Protein AF-A0A7X6YW16-F1 (afdb_monomer)

Structure (mmCIF, N/CA/C/O backbone):
data_AF-A0A7X6YW16-F1
#
_entry.id   AF-A0A7X6YW16-F1
#
loop_
_atom_site.group_PDB
_atom_site.id
_atom_site.type_symbol
_atom_site.label_atom_id
_atom_site.label_alt_id
_atom_site.label_comp_id
_atom_site.label_asym_id
_atom_site.label_entity_id
_atom_site.label_seq_id
_atom_site.pdbx_PDB_ins_code
_atom_site.Cartn_x
_atom_site.Cartn_y
_atom_site.Cartn_z
_atom_site.occupancy
_atom_site.B_iso_or_equiv
_atom_site.auth_seq_id
_atom_site.auth_comp_id
_atom_site.auth_asym_id
_atom_site.auth_atom_id
_atom_site.pdbx_PDB_model_num
ATOM 1 N N . MET A 1 1 ? -1.743 40.203 1.731 1.00 69.25 1 MET A N 1
ATOM 2 C CA . MET A 1 1 ? -2.063 38.769 1.514 1.00 69.25 1 MET A CA 1
ATOM 3 C C . MET A 1 1 ? -1.481 38.238 0.201 1.00 69.25 1 MET A C 1
ATOM 5 O O . MET A 1 1 ? -0.827 37.205 0.255 1.00 69.25 1 MET A O 1
ATOM 9 N N . ILE A 1 2 ? -1.583 38.976 -0.919 1.00 82.12 2 ILE A N 1
ATOM 10 C CA . ILE A 1 2 ? -0.985 38.624 -2.230 1.00 82.12 2 ILE A CA 1
ATOM 11 C C . ILE A 1 2 ? 0.479 38.147 -2.140 1.00 82.12 2 ILE A C 1
ATOM 13 O O . ILE A 1 2 ? 0.799 37.075 -2.634 1.00 82.12 2 ILE A O 1
ATOM 17 N N . GLY A 1 3 ? 1.365 38.871 -1.443 1.00 85.81 3 GLY A N 1
ATOM 18 C CA . GLY A 1 3 ? 2.786 38.492 -1.374 1.00 85.81 3 GLY A CA 1
ATOM 19 C C . GLY A 1 3 ? 3.065 37.147 -0.686 1.00 85.81 3 GLY A C 1
ATOM 20 O O . GLY A 1 3 ? 4.050 36.489 -1.007 1.00 85.81 3 GLY A O 1
ATOM 21 N N . ARG A 1 4 ? 2.194 36.702 0.234 1.00 92.56 4 ARG A N 1
ATOM 22 C CA . ARG A 1 4 ? 2.305 35.369 0.855 1.00 92.56 4 ARG A CA 1
ATOM 23 C C . ARG A 1 4 ? 1.855 34.278 -0.117 1.00 92.56 4 ARG A C 1
ATOM 25 O O . ARG A 1 4 ? 2.522 33.258 -0.218 1.00 92.56 4 ARG A O 1
ATOM 32 N N . ILE A 1 5 ? 0.789 34.535 -0.876 1.00 94.00 5 ILE A N 1
ATOM 33 C CA . ILE A 1 5 ? 0.269 33.619 -1.903 1.00 94.00 5 ILE A CA 1
ATOM 34 C C . ILE A 1 5 ? 1.308 33.411 -3.011 1.00 94.00 5 ILE A C 1
ATOM 36 O O . ILE A 1 5 ? 1.577 32.275 -3.380 1.00 94.00 5 ILE A O 1
ATOM 40 N N . VAL A 1 6 ? 1.965 34.481 -3.472 1.00 95.56 6 VAL A N 1
ATOM 41 C CA . VAL A 1 6 ? 3.023 34.391 -4.497 1.00 95.56 6 VAL A CA 1
ATOM 42 C C . VAL A 1 6 ? 4.198 33.531 -4.023 1.00 95.56 6 VAL A C 1
ATOM 44 O O . VAL A 1 6 ? 4.681 32.689 -4.773 1.00 95.56 6 VAL A O 1
ATOM 47 N N . ARG A 1 7 ? 4.640 33.688 -2.767 1.00 95.06 7 ARG A N 1
ATOM 48 C CA . ARG A 1 7 ? 5.724 32.867 -2.197 1.00 95.06 7 ARG A CA 1
ATOM 49 C C . ARG A 1 7 ? 5.334 31.393 -2.098 1.00 95.06 7 ARG A C 1
ATOM 51 O O . ARG A 1 7 ? 6.142 30.538 -2.439 1.00 95.06 7 ARG A O 1
ATOM 58 N N . LEU A 1 8 ? 4.104 31.100 -1.674 1.00 95.25 8 LEU A N 1
ATOM 59 C CA . LEU A 1 8 ? 3.597 29.727 -1.611 1.00 95.25 8 LEU A CA 1
ATOM 60 C C . LEU A 1 8 ? 3.481 29.099 -3.004 1.00 95.25 8 LEU A C 1
ATOM 62 O O . LEU A 1 8 ? 3.891 27.956 -3.180 1.00 95.25 8 LEU A O 1
ATOM 66 N N . ALA A 1 9 ? 3.004 29.852 -3.997 1.00 95.19 9 ALA A N 1
ATOM 67 C CA . ALA A 1 9 ? 2.942 29.394 -5.382 1.00 95.19 9 ALA A CA 1
ATOM 68 C C . ALA A 1 9 ? 4.341 29.105 -5.956 1.00 95.19 9 ALA A C 1
ATOM 70 O O . ALA A 1 9 ? 4.533 28.085 -6.613 1.00 95.19 9 ALA A O 1
ATOM 71 N N . LEU A 1 10 ? 5.332 29.951 -5.653 1.00 96.75 10 LEU A N 1
ATOM 72 C CA . LEU A 1 10 ? 6.730 29.734 -6.041 1.00 96.75 10 LEU A CA 1
ATOM 73 C C . LEU A 1 10 ? 7.314 28.464 -5.417 1.00 96.75 10 LEU A C 1
ATOM 75 O O . LEU A 1 10 ? 7.939 27.673 -6.118 1.00 96.75 10 LEU A O 1
ATOM 79 N N . ILE A 1 11 ? 7.087 28.246 -4.119 1.00 95.81 11 ILE A N 1
ATOM 80 C CA . ILE A 1 11 ? 7.551 27.036 -3.428 1.00 95.81 11 ILE A CA 1
ATOM 81 C C . ILE A 1 11 ? 6.865 25.799 -4.016 1.00 95.81 11 ILE A C 1
ATOM 83 O O . ILE A 1 11 ? 7.541 24.821 -4.318 1.00 95.81 11 ILE A O 1
ATOM 87 N N . ALA A 1 12 ? 5.550 25.845 -4.237 1.00 96.25 12 ALA A N 1
ATOM 88 C CA . ALA A 1 12 ? 4.807 24.738 -4.834 1.00 96.25 12 ALA A CA 1
ATOM 89 C C . ALA A 1 12 ? 5.325 24.394 -6.240 1.00 96.25 12 ALA A C 1
ATOM 91 O O . ALA A 1 12 ? 5.541 23.222 -6.541 1.00 96.25 12 ALA A O 1
ATOM 92 N N . LEU A 1 13 ? 5.595 25.405 -7.073 1.00 97.06 13 LEU A N 1
ATOM 93 C CA . LEU A 1 13 ? 6.178 25.213 -8.402 1.00 97.06 13 LEU A CA 1
ATOM 94 C C . LEU A 1 13 ? 7.581 24.589 -8.324 1.00 97.06 13 LEU A C 1
ATOM 96 O O . LEU A 1 13 ? 7.912 23.687 -9.095 1.00 97.06 13 LEU A O 1
ATOM 100 N N . LEU A 1 14 ? 8.403 25.037 -7.376 1.00 97.00 14 LEU A N 1
ATOM 101 C CA . LEU A 1 14 ? 9.766 24.539 -7.196 1.00 97.00 14 LEU A CA 1
ATOM 102 C C . LEU A 1 14 ? 9.782 23.086 -6.695 1.00 97.00 14 LEU A C 1
ATOM 104 O O . LEU A 1 14 ? 10.574 22.272 -7.165 1.00 97.00 14 LEU A O 1
ATOM 108 N N . VAL A 1 15 ? 8.853 22.728 -5.807 1.00 96.88 15 VAL A N 1
ATOM 109 C CA . VAL A 1 15 ? 8.669 21.343 -5.356 1.00 96.88 15 VAL A CA 1
ATOM 110 C C . VAL A 1 15 ? 8.142 20.469 -6.494 1.00 96.88 15 VAL A C 1
ATOM 112 O O . VAL A 1 15 ? 8.699 19.402 -6.737 1.00 96.88 15 VAL A O 1
ATOM 115 N N . ALA A 1 16 ? 7.123 20.918 -7.231 1.00 95.50 16 ALA A N 1
ATOM 116 C CA . ALA A 1 16 ? 6.548 20.152 -8.338 1.00 95.50 16 ALA A CA 1
ATOM 117 C C . ALA A 1 16 ? 7.587 19.851 -9.429 1.00 95.50 16 ALA A C 1
ATOM 119 O O . ALA A 1 16 ? 7.698 18.715 -9.890 1.00 95.50 16 ALA A O 1
ATOM 120 N N . THR A 1 17 ? 8.395 20.849 -9.798 1.00 95.88 17 THR A N 1
ATOM 121 C CA . THR A 1 17 ? 9.481 20.670 -10.771 1.00 95.88 17 THR A CA 1
ATOM 122 C C . THR A 1 17 ? 10.576 19.752 -10.233 1.00 95.88 17 THR A C 1
ATOM 124 O O . THR A 1 17 ? 10.965 18.815 -10.926 1.00 95.88 17 THR A O 1
ATOM 127 N N . GLY A 1 18 ? 11.021 19.939 -8.986 1.00 96.62 18 GLY A N 1
ATOM 128 C CA . GLY A 1 18 ? 12.021 19.068 -8.359 1.00 96.62 18 GLY A CA 1
ATOM 129 C C . GLY A 1 18 ? 11.589 17.600 -8.313 1.00 96.62 18 GLY A C 1
ATOM 130 O O . GLY A 1 18 ? 12.351 16.715 -8.700 1.00 96.62 18 GLY A O 1
ATOM 131 N N . VAL A 1 19 ? 10.342 17.346 -7.913 1.00 96.25 19 VAL A N 1
ATOM 132 C CA . VAL A 1 19 ? 9.749 16.003 -7.889 1.00 96.25 19 VAL A CA 1
ATOM 133 C C . VAL A 1 19 ? 9.691 15.410 -9.297 1.00 96.25 19 VAL A C 1
ATOM 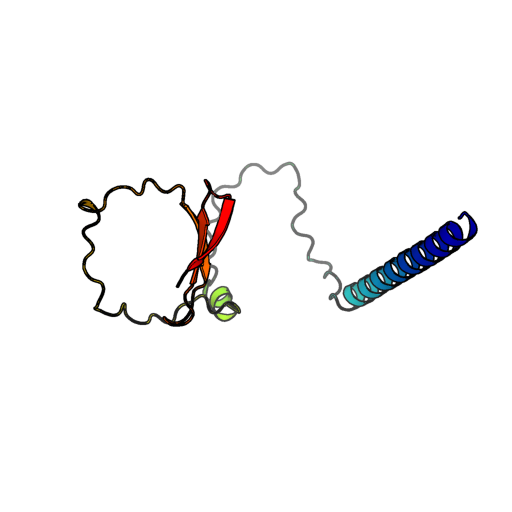135 O O . VAL A 1 19 ? 10.089 14.262 -9.494 1.00 96.25 19 VAL A O 1
ATOM 138 N N . HIS A 1 20 ? 9.258 16.188 -10.290 1.00 93.94 20 HIS A N 1
ATOM 139 C CA . HIS A 1 20 ? 9.157 15.704 -11.664 1.00 93.94 20 HIS A CA 1
ATOM 140 C C . HIS A 1 20 ? 10.525 15.338 -12.260 1.00 93.94 20 HIS A C 1
ATOM 142 O O . HIS A 1 20 ? 10.665 14.256 -12.838 1.00 93.94 20 HIS A O 1
ATOM 148 N N . LEU A 1 21 ? 11.546 16.182 -12.057 1.00 93.31 21 LEU A N 1
ATOM 149 C CA . LEU A 1 21 ? 12.919 15.891 -12.484 1.00 93.31 21 LEU A CA 1
ATOM 150 C C . LEU A 1 21 ? 13.492 14.665 -11.764 1.00 93.31 21 LEU A C 1
ATOM 152 O O . LEU A 1 21 ? 14.136 13.826 -12.397 1.00 93.31 21 LEU A O 1
ATOM 156 N N . TRP A 1 22 ? 13.262 14.544 -10.454 1.00 94.88 22 TRP A N 1
ATOM 157 C CA . TRP A 1 22 ? 13.744 13.407 -9.673 1.00 94.88 22 TRP A CA 1
ATOM 158 C C . TRP A 1 22 ? 13.146 12.091 -10.173 1.00 94.88 22 TRP A C 1
ATOM 160 O O . TRP A 1 22 ? 13.891 11.160 -10.478 1.00 94.88 22 TRP A O 1
ATOM 170 N N . TYR A 1 23 ? 11.820 12.022 -10.325 1.00 93.00 23 TYR A N 1
ATOM 171 C CA . TYR A 1 23 ? 11.153 10.812 -10.811 1.00 93.00 23 TYR A CA 1
ATOM 172 C C . TYR A 1 23 ? 11.546 10.460 -12.246 1.00 93.00 23 TYR A C 1
ATOM 174 O O . TYR A 1 23 ? 11.781 9.284 -12.523 1.00 93.00 23 TYR A O 1
ATOM 182 N N . GLY A 1 24 ? 11.696 11.449 -13.135 1.00 88.75 24 GLY A N 1
ATOM 183 C CA . GLY A 1 24 ? 12.202 11.209 -14.490 1.00 88.75 24 GLY A CA 1
ATOM 184 C C . GLY A 1 24 ? 13.592 10.569 -14.472 1.00 88.75 24 GLY A C 1
ATOM 185 O O . GLY A 1 24 ? 13.820 9.535 -15.099 1.00 88.75 24 GLY A O 1
ATOM 186 N N . ARG A 1 25 ? 14.502 11.112 -13.656 1.00 89.94 25 ARG A N 1
ATOM 187 C CA . ARG A 1 25 ? 15.874 10.601 -13.533 1.00 89.94 25 ARG A CA 1
ATOM 188 C C . ARG A 1 25 ? 15.960 9.225 -12.869 1.00 89.94 25 ARG A C 1
ATOM 190 O O . ARG A 1 25 ? 16.823 8.425 -13.228 1.00 89.94 25 ARG A O 1
ATOM 197 N N . VAL A 1 26 ? 15.091 8.937 -11.900 1.00 92.19 26 VAL A N 1
ATOM 198 C CA . VAL A 1 26 ? 14.961 7.593 -11.311 1.00 92.19 26 VAL A CA 1
ATOM 199 C C . VAL A 1 26 ? 14.447 6.604 -12.358 1.00 92.19 26 VAL A C 1
ATOM 201 O O . VAL A 1 26 ? 15.002 5.512 -12.463 1.00 92.19 26 VAL A O 1
ATOM 204 N N . GLY A 1 27 ? 13.464 6.998 -13.172 1.00 85.69 27 GLY A N 1
ATOM 205 C CA . GLY A 1 27 ? 12.947 6.189 -14.276 1.00 85.69 27 GLY A CA 1
ATOM 206 C C . GLY A 1 27 ? 14.029 5.812 -15.289 1.00 85.69 27 GLY A C 1
ATOM 207 O O . GLY A 1 27 ? 14.179 4.635 -15.600 1.00 85.69 27 GLY A O 1
ATOM 208 N N . GLU A 1 28 ? 14.845 6.775 -15.727 1.00 86.00 28 GLU A N 1
ATOM 209 C CA . GLU A 1 28 ? 15.988 6.519 -16.620 1.00 86.00 28 GLU A CA 1
ATOM 210 C C . GLU A 1 28 ? 17.000 5.537 -16.014 1.00 86.00 28 GLU A C 1
ATOM 212 O O . GLU A 1 28 ? 17.481 4.635 -16.699 1.00 86.00 28 GLU A O 1
ATOM 217 N N . ARG A 1 29 ? 17.316 5.688 -14.721 1.00 84.44 29 ARG A N 1
ATOM 218 C CA . ARG A 1 29 ? 18.238 4.782 -14.017 1.00 84.44 29 ARG A CA 1
ATOM 219 C C . ARG A 1 29 ? 17.679 3.370 -13.900 1.00 84.44 29 ARG A C 1
ATOM 221 O O . ARG A 1 29 ? 18.428 2.421 -14.099 1.00 84.44 29 ARG A O 1
ATOM 228 N N . LEU A 1 30 ? 16.385 3.233 -13.610 1.00 85.31 30 LEU A N 1
ATOM 229 C CA . LEU A 1 30 ? 15.719 1.933 -13.601 1.00 85.31 30 LEU A CA 1
ATOM 230 C C . LEU A 1 30 ? 15.751 1.302 -14.993 1.00 85.31 30 LEU A C 1
ATOM 232 O O . LEU A 1 30 ? 16.128 0.143 -15.114 1.00 85.31 30 LEU A O 1
ATOM 236 N N . LEU A 1 31 ? 15.418 2.059 -16.042 1.00 82.19 31 LEU A N 1
ATOM 237 C CA . LEU A 1 31 ? 15.412 1.554 -17.416 1.00 82.19 31 LEU A CA 1
ATOM 238 C C . LEU A 1 31 ? 16.808 1.113 -17.878 1.00 82.19 31 LEU A C 1
ATOM 240 O O . LEU A 1 31 ? 16.929 0.111 -18.571 1.00 82.19 31 LEU A O 1
ATOM 244 N N . ALA A 1 32 ? 17.857 1.820 -17.450 1.00 81.19 32 ALA A N 1
ATOM 245 C CA . ALA A 1 32 ? 19.247 1.441 -17.701 1.00 81.19 32 ALA A CA 1
ATOM 246 C C . ALA A 1 32 ? 19.686 0.179 -16.933 1.00 81.19 32 ALA A C 1
ATOM 248 O O . ALA A 1 32 ? 20.635 -0.486 -17.341 1.00 81.19 32 ALA A O 1
ATOM 249 N N . TRP A 1 33 ? 19.030 -0.139 -15.814 1.00 76.94 33 TRP A N 1
ATOM 250 C CA . TRP A 1 33 ? 19.263 -1.366 -15.047 1.00 76.94 33 TRP A CA 1
ATOM 251 C C . TRP A 1 33 ? 18.424 -2.547 -15.532 1.00 76.94 33 TRP A C 1
ATOM 253 O O . TRP A 1 33 ? 18.746 -3.691 -15.206 1.00 76.94 33 TRP A O 1
ATOM 263 N N . LEU A 1 34 ? 17.366 -2.300 -16.307 1.00 80.19 34 LEU A N 1
ATOM 264 C CA . LEU A 1 34 ? 16.625 -3.375 -16.943 1.00 80.19 34 LEU A CA 1
ATOM 265 C C . LEU A 1 34 ? 17.474 -3.964 -18.082 1.00 80.19 34 LEU A C 1
ATOM 267 O O . LEU A 1 34 ? 17.957 -3.222 -18.9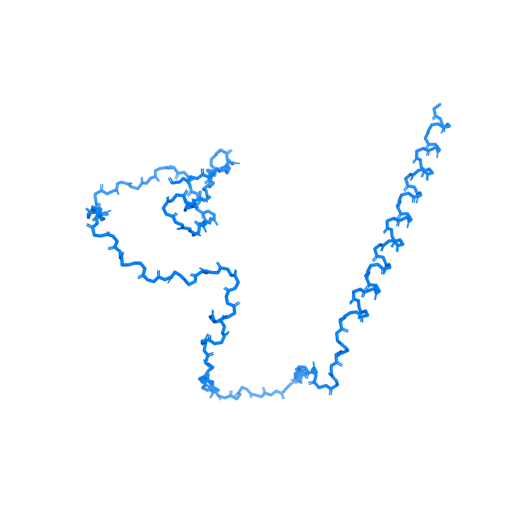41 1.00 80.19 34 LEU A O 1
ATOM 271 N N . PRO A 1 35 ? 17.648 -5.297 -18.129 1.00 73.06 35 PRO A N 1
ATOM 272 C CA . PRO A 1 35 ? 18.219 -5.955 -19.292 1.00 73.06 35 PRO A CA 1
ATOM 273 C C . PRO A 1 35 ? 17.423 -5.551 -20.534 1.00 73.06 35 PRO A C 1
ATOM 275 O O . PRO A 1 35 ? 16.190 -5.566 -20.503 1.00 73.06 35 PRO A O 1
ATOM 278 N N . ALA A 1 36 ? 18.117 -5.195 -21.618 1.00 71.50 36 ALA A N 1
ATOM 279 C CA . ALA A 1 36 ? 17.455 -4.886 -22.878 1.00 71.50 36 ALA A CA 1
ATOM 280 C C . ALA A 1 36 ? 16.497 -6.036 -23.240 1.00 71.50 36 ALA A C 1
ATOM 282 O O . ALA A 1 36 ? 16.895 -7.204 -23.120 1.00 71.50 36 ALA A O 1
ATOM 283 N N . PRO A 1 37 ? 15.250 -5.744 -23.659 1.00 63.56 37 PRO A N 1
ATOM 284 C CA . PRO A 1 37 ? 14.344 -6.781 -24.118 1.00 63.56 37 PRO A CA 1
ATOM 285 C C . PRO A 1 37 ? 15.045 -7.531 -25.246 1.00 63.56 37 PRO A C 1
ATOM 287 O O . PRO A 1 37 ? 15.388 -6.958 -26.280 1.00 63.56 37 PRO A O 1
ATOM 290 N N . SER A 1 38 ? 15.331 -8.809 -24.996 1.00 52.75 38 SER A N 1
ATOM 291 C CA . SER A 1 38 ? 15.977 -9.670 -25.975 1.00 52.75 38 SER A CA 1
ATOM 292 C C . SER A 1 38 ? 15.128 -9.652 -27.253 1.00 52.75 38 SER A C 1
ATOM 294 O O . SER A 1 38 ? 13.900 -9.787 -27.144 1.00 52.75 38 SER A O 1
ATOM 296 N N . PRO A 1 39 ? 15.722 -9.464 -28.447 1.00 53.53 39 PRO A N 1
ATOM 297 C CA . PRO A 1 39 ? 15.000 -9.527 -29.713 1.00 53.53 39 PRO A CA 1
ATOM 298 C C . PRO A 1 39 ? 14.556 -10.980 -29.927 1.00 53.53 39 PRO A C 1
ATOM 300 O O . PRO A 1 39 ? 15.261 -11.797 -30.505 1.00 53.53 39 PRO A O 1
ATOM 303 N N . GLY A 1 40 ? 13.415 -11.322 -29.337 1.00 53.94 40 GLY A N 1
ATOM 304 C CA . GLY A 1 40 ? 12.934 -12.692 -29.165 1.00 53.94 40 GLY A CA 1
ATOM 305 C C . GLY A 1 40 ? 11.826 -12.818 -28.118 1.00 53.94 40 GLY A C 1
ATOM 306 O O . GLY A 1 40 ? 11.052 -13.765 -28.171 1.00 53.94 40 GLY A O 1
ATOM 307 N N . ALA A 1 41 ? 11.675 -11.835 -27.221 1.00 49.25 41 ALA A N 1
ATOM 308 C CA . ALA A 1 41 ? 10.540 -11.745 -26.296 1.00 49.25 41 ALA A CA 1
ATOM 309 C C . ALA A 1 41 ? 9.331 -10.996 -26.896 1.00 49.25 41 ALA A C 1
ATOM 311 O O . ALA A 1 41 ? 8.525 -10.411 -26.174 1.00 49.25 41 ALA A O 1
ATOM 312 N N . SER A 1 42 ? 9.175 -11.025 -28.222 1.00 49.84 42 SER A N 1
ATOM 313 C CA . SER A 1 42 ? 7.858 -10.845 -28.822 1.00 49.84 42 SER A CA 1
ATOM 314 C C . SER A 1 42 ? 7.060 -12.103 -28.495 1.00 49.84 42 SER A C 1
ATOM 316 O O . SER A 1 42 ? 7.147 -13.107 -29.199 1.00 49.84 42 SER A O 1
ATOM 318 N N . GLY A 1 43 ? 6.299 -12.061 -27.395 1.00 57.91 43 GLY A N 1
ATOM 319 C CA . GLY A 1 43 ? 5.171 -12.975 -27.225 1.00 57.91 43 GLY A CA 1
ATOM 320 C C . GLY A 1 43 ? 4.350 -12.975 -28.519 1.00 57.91 43 GLY A C 1
ATOM 321 O O . GLY A 1 43 ? 4.307 -11.937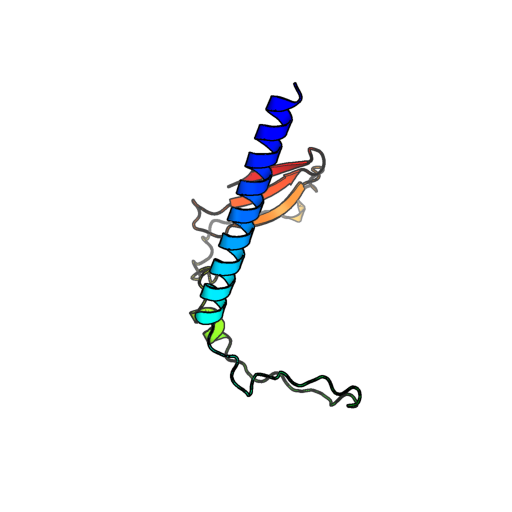 -29.189 1.00 57.91 43 GLY A O 1
ATOM 322 N N . PRO A 1 44 ? 3.781 -14.120 -28.931 1.00 48.09 44 PRO A N 1
ATOM 323 C CA . PRO A 1 44 ? 3.169 -14.241 -30.243 1.00 48.09 44 PRO A CA 1
ATOM 324 C C . PRO A 1 44 ? 2.150 -13.118 -30.405 1.00 48.09 44 PRO A C 1
ATOM 326 O O . PRO A 1 44 ? 1.180 -13.034 -29.650 1.00 48.09 44 PRO A O 1
ATOM 329 N N . ALA A 1 45 ? 2.413 -12.228 -31.365 1.00 51.03 45 ALA A N 1
ATOM 330 C CA . ALA A 1 45 ? 1.428 -11.273 -31.822 1.00 51.03 45 ALA A CA 1
ATOM 331 C C . ALA A 1 45 ? 0.174 -12.086 -32.146 1.00 51.03 45 ALA A C 1
ATOM 333 O O . ALA A 1 45 ? 0.247 -13.025 -32.945 1.00 51.03 45 ALA A O 1
ATOM 334 N N . LEU A 1 46 ? -0.940 -11.786 -31.471 1.00 50.00 46 LEU A N 1
ATOM 335 C CA . LEU A 1 46 ? -2.233 -12.357 -31.818 1.00 50.00 46 LEU A CA 1
ATOM 336 C C . LEU A 1 46 ? -2.516 -11.964 -33.272 1.00 50.00 46 LEU A C 1
ATOM 338 O O . LEU A 1 46 ? -2.970 -10.859 -33.553 1.00 50.00 46 LEU A O 1
ATOM 342 N N . ALA A 1 47 ? -2.210 -12.868 -34.198 1.00 46.41 47 ALA A N 1
ATOM 343 C CA . ALA A 1 47 ? -2.782 -12.841 -35.525 1.00 46.41 47 ALA A CA 1
ATOM 344 C C . ALA A 1 47 ? -4.282 -13.130 -35.350 1.00 46.41 47 ALA A C 1
ATOM 346 O O . ALA A 1 47 ? -4.624 -14.168 -34.768 1.00 46.41 47 ALA A O 1
ATOM 347 N N . PRO A 1 48 ? -5.185 -12.242 -35.796 1.00 52.78 48 PRO A N 1
ATOM 348 C CA . PRO A 1 48 ? -6.609 -12.500 -35.739 1.00 52.78 48 PRO A CA 1
ATOM 349 C C . PRO A 1 48 ? -6.946 -13.391 -36.932 1.00 52.78 48 PRO A C 1
ATOM 351 O O . PRO A 1 48 ? -7.361 -12.892 -37.963 1.00 52.78 48 PRO A O 1
ATOM 354 N N . ASP A 1 49 ? -6.616 -14.676 -36.824 1.00 49.50 49 ASP A N 1
ATOM 355 C CA . ASP A 1 49 ? -7.240 -15.786 -37.555 1.00 49.50 49 ASP A CA 1
ATOM 356 C C . ASP A 1 49 ? -6.418 -17.055 -37.328 1.00 49.50 49 ASP A C 1
ATOM 358 O O . ASP A 1 49 ? -5.509 -17.407 -38.084 1.00 49.50 49 ASP A O 1
ATOM 362 N N . ARG A 1 50 ? -6.743 -17.791 -36.263 1.00 43.69 50 ARG A N 1
ATOM 363 C CA . ARG A 1 50 ? -6.415 -19.216 -36.221 1.00 43.69 50 ARG A CA 1
ATOM 364 C C . ARG A 1 50 ? -7.580 -19.982 -35.604 1.00 43.69 50 ARG A C 1
ATOM 366 O O . ARG A 1 50 ? -7.931 -19.698 -34.459 1.00 43.69 50 ARG A O 1
ATOM 373 N N . PRO A 1 51 ? -8.193 -20.929 -36.337 1.00 46.94 51 PRO A N 1
ATOM 374 C CA . PRO A 1 51 ? -9.290 -21.714 -35.801 1.00 46.94 51 PRO A CA 1
ATOM 375 C C . PRO A 1 51 ? -8.772 -22.554 -34.633 1.00 46.94 51 PRO A C 1
ATOM 377 O O . PRO A 1 51 ? -7.631 -23.023 -34.658 1.00 46.94 51 PRO A O 1
ATOM 380 N N . ALA A 1 52 ? -9.620 -22.689 -33.612 1.00 52.59 52 ALA A N 1
ATOM 381 C CA . ALA A 1 52 ? -9.370 -23.395 -32.364 1.00 52.59 52 ALA A CA 1
ATOM 382 C C . ALA A 1 52 ? -8.650 -24.732 -32.605 1.00 52.59 52 ALA A C 1
ATOM 384 O O . ALA A 1 52 ? -9.253 -25.723 -33.016 1.00 52.59 52 ALA A O 1
ATOM 385 N N . ALA A 1 53 ? -7.340 -24.747 -32.356 1.00 43.84 53 ALA A N 1
ATOM 386 C CA . ALA A 1 53 ? -6.567 -25.972 -32.335 1.00 43.84 53 ALA A CA 1
ATOM 387 C C . ALA A 1 53 ? -6.825 -26.658 -30.994 1.00 43.84 53 ALA A C 1
ATOM 389 O O . ALA A 1 53 ? -6.530 -26.125 -29.925 1.00 43.84 53 ALA A O 1
ATOM 390 N N . ALA A 1 54 ? -7.435 -27.831 -31.099 1.00 47.59 54 ALA A N 1
ATOM 391 C CA . ALA A 1 54 ? -7.717 -28.763 -30.031 1.00 47.59 54 ALA A CA 1
ATOM 392 C C . ALA A 1 54 ? -6.540 -28.949 -29.055 1.00 47.59 54 ALA A C 1
ATOM 394 O O . ALA A 1 54 ? -5.395 -29.109 -29.469 1.00 47.59 54 ALA A O 1
ATOM 395 N N . GLY A 1 55 ? -6.879 -28.985 -27.762 1.00 51.59 55 GLY A N 1
ATOM 396 C CA . GLY A 1 55 ? -6.183 -29.723 -26.708 1.00 51.59 55 GLY A CA 1
ATOM 397 C C . GLY A 1 55 ? -4.658 -29.735 -26.760 1.00 51.59 55 GLY A C 1
ATOM 398 O O . GLY A 1 55 ? -4.060 -30.768 -27.052 1.00 51.59 55 GLY A O 1
ATOM 399 N N . VAL A 1 56 ? -4.019 -28.636 -26.358 1.00 47.25 56 VAL A N 1
ATOM 400 C CA . VAL A 1 56 ? -2.655 -28.732 -25.830 1.00 47.2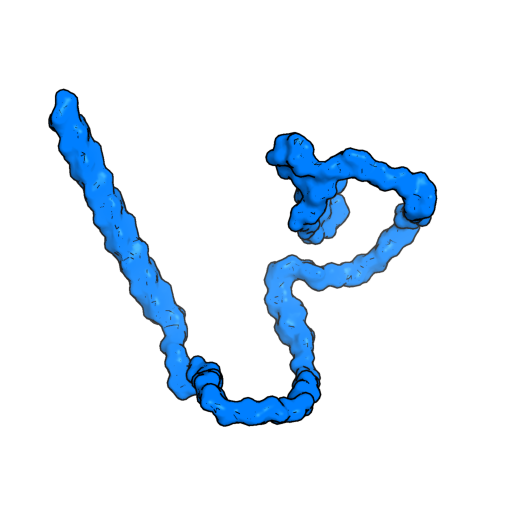5 56 VAL A CA 1
ATOM 401 C C . VAL A 1 56 ? -2.775 -29.352 -24.441 1.00 47.25 56 VAL A C 1
ATOM 403 O O . VAL A 1 56 ? -3.162 -28.682 -23.485 1.00 47.25 56 VAL A O 1
ATOM 406 N N . ALA A 1 57 ? -2.502 -30.654 -24.339 1.00 57.91 57 ALA A N 1
ATOM 407 C CA . ALA A 1 57 ? -2.295 -31.302 -23.051 1.00 57.91 57 ALA A CA 1
ATOM 408 C C . ALA A 1 57 ? -1.264 -30.474 -22.265 1.00 57.91 57 ALA A C 1
ATOM 410 O O . ALA A 1 57 ? -0.234 -30.113 -22.847 1.00 57.91 57 ALA A O 1
ATOM 411 N N . PRO A 1 58 ? -1.521 -30.129 -20.989 1.00 57.31 58 PRO A N 1
ATOM 412 C CA . PRO A 1 58 ? -0.582 -29.328 -20.228 1.00 57.31 58 PRO A CA 1
ATOM 413 C C . PRO A 1 58 ? 0.744 -30.080 -20.208 1.00 57.31 58 PRO A C 1
ATOM 415 O O . PRO A 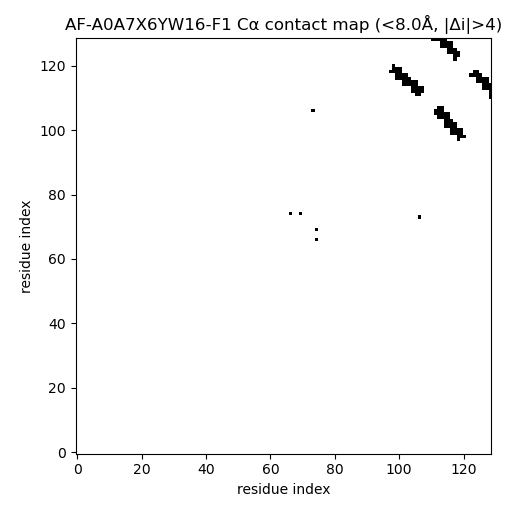1 58 ? 0.822 -31.218 -19.735 1.00 57.31 58 PRO A O 1
ATOM 418 N N . ALA A 1 59 ? 1.786 -29.456 -20.761 1.00 62.09 59 ALA A N 1
ATOM 419 C CA . ALA A 1 59 ? 3.144 -29.910 -20.535 1.00 62.09 59 ALA A CA 1
ATOM 420 C C . ALA A 1 59 ? 3.289 -30.118 -19.024 1.00 62.09 59 ALA A C 1
ATOM 422 O O . ALA A 1 59 ? 2.830 -29.278 -18.246 1.00 62.09 59 ALA A O 1
ATOM 423 N N . LYS A 1 60 ? 3.865 -31.249 -18.603 1.00 60.09 60 LYS A N 1
ATOM 424 C CA . LYS A 1 60 ? 4.242 -31.484 -17.204 1.00 60.09 60 LYS A CA 1
ATOM 425 C C . LYS A 1 60 ? 5.284 -30.427 -16.830 1.00 60.09 60 LYS A C 1
ATOM 427 O O . LYS A 1 60 ? 6.484 -30.658 -16.932 1.00 60.09 60 LYS A O 1
ATOM 432 N N . VAL A 1 61 ? 4.819 -29.234 -16.485 1.00 65.44 61 VAL A N 1
ATOM 433 C CA . VAL A 1 61 ? 5.639 -28.175 -15.924 1.00 65.44 61 VAL A CA 1
ATOM 434 C C . VAL A 1 61 ? 5.996 -28.660 -14.533 1.00 65.44 61 VAL A C 1
ATOM 436 O O . VAL A 1 61 ? 5.112 -28.946 -13.729 1.00 65.44 61 VAL A O 1
ATOM 439 N N . ASP A 1 62 ? 7.290 -28.823 -14.275 1.00 68.00 62 ASP A N 1
ATOM 440 C CA . ASP A 1 62 ? 7.767 -29.177 -12.948 1.00 68.00 62 ASP A CA 1
ATOM 441 C C . ASP A 1 62 ? 7.514 -27.998 -12.000 1.00 68.00 62 ASP A C 1
ATOM 443 O O . ASP A 1 62 ? 8.291 -27.044 -11.906 1.00 68.00 62 ASP A O 1
ATOM 447 N N . THR A 1 63 ? 6.384 -28.057 -11.299 1.00 68.38 63 THR A N 1
ATOM 448 C CA . THR A 1 63 ? 5.936 -27.035 -10.349 1.00 68.38 63 THR A CA 1
ATOM 449 C C . THR A 1 63 ? 6.905 -26.881 -9.169 1.00 68.38 63 THR A C 1
ATOM 451 O O . THR A 1 63 ? 6.833 -25.887 -8.443 1.00 68.38 63 THR A O 1
ATOM 454 N N . ARG A 1 64 ? 7.865 -27.806 -8.987 1.00 71.06 64 ARG A N 1
ATOM 455 C CA . ARG A 1 64 ? 8.891 -27.731 -7.933 1.00 71.06 64 ARG A CA 1
ATOM 456 C C . ARG A 1 64 ? 9.808 -26.521 -8.079 1.00 71.06 64 ARG A C 1
ATOM 458 O O . ARG A 1 64 ? 10.290 -26.017 -7.070 1.00 71.06 64 ARG A O 1
ATOM 465 N N . VAL A 1 65 ? 10.013 -26.009 -9.295 1.00 68.38 65 VAL A N 1
ATOM 466 C CA . VAL A 1 65 ? 10.820 -24.793 -9.521 1.00 68.38 65 VAL A CA 1
ATOM 467 C C . VAL A 1 65 ? 10.124 -23.540 -8.976 1.00 68.38 65 VAL A C 1
ATOM 469 O O . VAL A 1 65 ? 10.785 -22.620 -8.499 1.00 68.38 65 VAL A O 1
ATOM 472 N N . ILE A 1 66 ? 8.790 -23.503 -9.017 1.00 67.06 66 ILE A N 1
ATOM 473 C CA . ILE A 1 66 ? 8.001 -22.395 -8.460 1.00 67.06 66 ILE A CA 1
ATOM 474 C C . ILE A 1 66 ? 8.050 -22.458 -6.929 1.00 67.06 66 ILE A C 1
ATOM 476 O O . ILE A 1 66 ? 8.247 -21.439 -6.269 1.00 67.06 66 ILE A O 1
ATOM 480 N N . LEU A 1 67 ? 7.955 -23.667 -6.371 1.00 70.50 67 LEU A N 1
ATOM 481 C CA . LEU A 1 67 ? 8.039 -23.898 -4.929 1.00 70.50 67 LEU A CA 1
ATOM 482 C C . LEU A 1 67 ? 9.433 -23.592 -4.358 1.00 70.50 67 LEU A C 1
ATOM 484 O O . LEU A 1 67 ? 9.525 -22.988 -3.294 1.00 70.50 67 LEU A O 1
ATOM 488 N N . SER A 1 68 ? 10.519 -23.928 -5.064 1.00 69.75 68 SER A N 1
ATOM 489 C CA . SER A 1 68 ? 11.890 -23.667 -4.589 1.00 69.75 68 SER A CA 1
ATOM 490 C C . SER A 1 68 ? 12.262 -22.182 -4.544 1.00 69.75 68 SER A C 1
ATOM 492 O O . SER A 1 68 ? 13.191 -21.798 -3.838 1.00 69.75 68 SER A O 1
ATOM 494 N N . ARG A 1 69 ? 11.526 -21.333 -5.271 1.00 71.62 69 ARG A N 1
ATOM 495 C CA . ARG A 1 69 ? 11.682 -19.870 -5.265 1.00 71.62 69 ARG A CA 1
ATOM 496 C C . ARG A 1 69 ? 10.630 -19.158 -4.415 1.00 71.62 69 ARG A C 1
ATOM 498 O O . ARG A 1 69 ? 10.459 -17.946 -4.549 1.00 71.62 69 ARG A O 1
ATOM 505 N N . ASN A 1 70 ? 9.916 -19.884 -3.557 1.00 67.69 70 ASN A N 1
ATOM 506 C CA . ASN A 1 70 ? 8.879 -19.306 -2.716 1.00 67.69 70 ASN A CA 1
ATOM 507 C C . ASN A 1 70 ? 9.491 -18.416 -1.615 1.00 67.69 70 ASN A C 1
ATOM 509 O O . ASN A 1 70 ? 9.814 -18.875 -0.522 1.00 67.69 70 ASN A O 1
ATOM 513 N N . ILE A 1 71 ? 9.616 -17.118 -1.907 1.00 71.75 71 ILE A N 1
ATOM 514 C CA . ILE A 1 71 ? 10.053 -16.080 -0.956 1.00 71.75 71 ILE A CA 1
ATOM 515 C C . ILE A 1 71 ? 9.050 -15.835 0.178 1.00 71.75 71 ILE A C 1
ATOM 517 O O . ILE A 1 71 ? 9.411 -15.253 1.196 1.00 71.75 71 ILE A O 1
ATOM 521 N N . PHE A 1 72 ? 7.803 -16.278 0.010 1.00 72.19 72 PHE A N 1
ATOM 522 C CA . PHE A 1 72 ? 6.731 -16.093 0.984 1.00 72.19 72 PHE A CA 1
ATOM 523 C C . PHE A 1 72 ? 6.722 -17.189 2.051 1.00 72.19 72 PHE A C 1
ATOM 525 O O . PHE A 1 72 ? 5.906 -17.114 2.963 1.00 72.19 72 PHE A O 1
ATOM 532 N N . LYS A 1 73 ? 7.588 -18.216 1.931 1.00 58.56 73 LYS A N 1
ATOM 533 C CA . LYS A 1 73 ? 7.611 -19.401 2.811 1.00 58.56 73 LYS A CA 1
ATOM 534 C C . LYS A 1 73 ? 6.209 -19.994 3.055 1.00 58.56 73 LYS A C 1
ATOM 536 O O . LYS A 1 73 ? 5.956 -20.599 4.084 1.00 58.56 73 LYS A O 1
ATOM 541 N N . ALA A 1 74 ? 5.295 -19.836 2.094 1.00 61.50 74 ALA A N 1
ATOM 542 C CA . ALA A 1 74 ? 3.903 -20.271 2.232 1.00 61.50 74 ALA A CA 1
ATOM 543 C C . ALA A 1 74 ? 3.737 -21.796 2.104 1.00 61.50 74 ALA A C 1
ATOM 545 O O . ALA A 1 74 ? 2.665 -22.333 2.364 1.00 61.50 74 ALA A O 1
ATOM 546 N N . ALA A 1 75 ? 4.795 -22.501 1.689 1.00 57.47 75 ALA A N 1
ATOM 547 C CA . ALA A 1 75 ? 4.875 -23.940 1.861 1.00 57.47 75 ALA A CA 1
ATOM 548 C C . ALA A 1 75 ? 5.195 -24.202 3.333 1.00 57.47 75 ALA A C 1
ATOM 550 O O . ALA A 1 75 ? 6.359 -24.208 3.726 1.00 57.47 75 ALA A O 1
ATOM 551 N N . LEU A 1 76 ? 4.137 -24.359 4.127 1.00 56.25 76 LEU A N 1
ATOM 552 C CA . LEU A 1 76 ? 4.208 -24.979 5.439 1.00 56.25 76 LEU A CA 1
ATOM 553 C C . LEU A 1 76 ? 5.022 -26.269 5.281 1.00 56.25 76 LEU A C 1
ATOM 555 O O . LEU A 1 76 ? 4.631 -27.168 4.530 1.00 56.25 76 LEU A O 1
ATOM 559 N N . GLU A 1 77 ? 6.171 -26.346 5.955 1.00 54.56 77 GLU A N 1
ATOM 560 C CA . GLU A 1 77 ? 6.660 -27.643 6.406 1.00 54.56 77 GLU A CA 1
ATOM 561 C C . GLU A 1 77 ? 5.453 -28.307 7.058 1.00 54.56 77 GLU A C 1
ATOM 563 O O . GLU A 1 77 ? 4.753 -27.661 7.837 1.00 54.56 77 GLU A O 1
ATOM 568 N N . ALA A 1 78 ? 5.123 -29.520 6.618 1.00 53.59 78 ALA A N 1
ATOM 569 C CA . ALA A 1 78 ? 4.016 -30.282 7.161 1.00 53.59 78 ALA A CA 1
ATOM 570 C C . ALA A 1 78 ? 4.340 -30.596 8.625 1.00 53.59 78 ALA A C 1
ATOM 572 O O . ALA A 1 78 ? 4.831 -31.672 8.952 1.00 53.59 78 ALA A O 1
ATOM 573 N N . GLU A 1 79 ? 4.137 -29.611 9.491 1.00 48.88 79 GLU A N 1
ATOM 574 C CA . GLU A 1 79 ? 3.980 -29.815 10.907 1.00 48.88 79 GLU A CA 1
ATOM 575 C C . GLU A 1 79 ? 2.722 -30.665 11.002 1.00 48.88 79 GLU A C 1
ATOM 577 O O . GLU A 1 79 ? 1.648 -30.271 10.531 1.00 48.88 79 GLU A O 1
ATOM 582 N N . GLU A 1 80 ? 2.900 -31.904 11.459 1.00 49.47 80 GLU A N 1
ATOM 583 C CA . GLU A 1 80 ? 1.782 -32.807 11.661 1.00 49.47 80 GLU A CA 1
ATOM 584 C C . GLU A 1 80 ? 0.696 -32.057 12.434 1.00 49.47 80 GLU A C 1
ATOM 586 O O . GLU A 1 80 ? 1.025 -31.340 13.387 1.00 49.47 80 GLU A O 1
ATOM 591 N N . PRO A 1 81 ? -0.581 -32.166 12.023 1.00 47.94 81 PRO A N 1
ATOM 592 C CA . PRO A 1 81 ? -1.658 -31.514 12.741 1.00 47.94 81 PRO A CA 1
ATOM 593 C C . PRO A 1 81 ? -1.558 -31.952 14.197 1.00 47.94 81 PRO A C 1
ATOM 595 O O . PRO A 1 81 ? -1.733 -33.128 14.513 1.00 47.94 81 PRO A O 1
ATOM 598 N N . SER A 1 82 ? -1.208 -31.001 15.066 1.00 44.31 82 SER A N 1
ATOM 599 C CA . SER A 1 82 ? -1.162 -31.208 16.505 1.00 44.31 82 SER A CA 1
ATOM 600 C C . SER A 1 82 ? -2.469 -31.880 16.905 1.00 44.31 82 SER A C 1
ATOM 602 O O . SER A 1 82 ? -3.551 -31.320 16.708 1.00 44.31 82 SER A O 1
ATOM 604 N N . ALA A 1 83 ? -2.354 -33.118 17.387 1.00 46.81 83 ALA A N 1
ATOM 605 C CA . ALA A 1 83 ? -3.444 -33.988 17.806 1.00 46.81 83 ALA A CA 1
ATOM 606 C C . ALA A 1 83 ? -4.100 -33.458 19.096 1.00 46.81 83 ALA A C 1
ATOM 608 O O . ALA A 1 83 ? -4.063 -34.085 20.152 1.00 46.81 83 ALA A O 1
ATOM 609 N N . GLY A 1 84 ? -4.661 -32.256 19.009 1.00 46.34 84 GLY A N 1
ATOM 610 C CA . GLY A 1 84 ? -5.383 -31.552 20.061 1.00 46.34 84 GLY A CA 1
ATOM 611 C C . GLY A 1 84 ? -6.529 -30.702 19.510 1.00 46.34 84 GLY A C 1
ATOM 612 O O . GLY A 1 84 ? -7.044 -29.844 20.221 1.00 46.34 84 GLY A O 1
ATOM 613 N N . GLY A 1 85 ? -6.919 -30.914 18.248 1.00 44.00 85 GLY A N 1
ATOM 614 C CA . GLY A 1 85 ? -8.148 -30.363 17.695 1.00 44.00 85 GLY A CA 1
ATOM 615 C C . GLY A 1 85 ? -9.329 -31.059 18.351 1.00 44.00 85 GLY A C 1
ATOM 616 O O . GLY A 1 85 ? -9.634 -32.202 18.027 1.00 44.00 85 GLY A O 1
ATOM 617 N N . GLN A 1 86 ? -9.952 -30.388 19.315 1.00 56.12 86 GLN A N 1
ATOM 618 C CA . GLN A 1 86 ? -11.258 -30.773 19.828 1.00 56.12 86 GLN A CA 1
ATOM 619 C C . GLN A 1 86 ? -12.187 -30.925 18.616 1.00 56.12 86 GLN A C 1
ATOM 621 O O . GLN A 1 86 ? -12.257 -30.016 17.791 1.00 56.12 86 GLN A O 1
ATOM 626 N N . GLU A 1 87 ? -12.814 -32.088 18.461 1.00 56.50 87 GLU A N 1
ATOM 627 C CA . GLU A 1 87 ? -13.770 -32.362 17.390 1.00 56.50 87 GLU A CA 1
ATOM 628 C C . GLU A 1 87 ? -14.954 -31.405 17.585 1.00 56.50 87 GLU A C 1
ATOM 630 O O . GLU A 1 87 ? -15.809 -31.610 18.445 1.00 56.50 87 GLU A O 1
ATOM 635 N N . VAL A 1 88 ? -14.909 -30.261 16.898 1.00 59.69 88 VAL A N 1
ATOM 636 C CA . VAL A 1 88 ? -15.966 -29.255 16.962 1.00 59.69 88 VAL A CA 1
ATOM 637 C C . VAL A 1 88 ? -17.110 -29.790 16.121 1.00 59.69 88 VAL A C 1
ATOM 639 O O . VAL A 1 88 ? -16.989 -29.888 14.902 1.00 59.69 88 VAL A O 1
ATOM 642 N N . ASP A 1 89 ? -18.201 -30.152 16.788 1.00 66.12 89 ASP A N 1
ATOM 643 C CA . ASP A 1 89 ? -19.455 -30.516 16.144 1.00 66.12 89 ASP A CA 1
ATOM 644 C C . ASP A 1 89 ? -20.003 -29.294 15.392 1.00 66.12 89 ASP A C 1
ATOM 646 O O . ASP A 1 89 ? -20.555 -28.361 15.981 1.00 66.12 89 ASP A O 1
ATOM 650 N N . LEU A 1 90 ? -19.770 -29.276 14.079 1.00 63.78 90 LEU A N 1
ATOM 651 C CA . LEU A 1 90 ? -20.190 -28.196 13.189 1.00 63.78 90 LEU A CA 1
ATOM 652 C C . LEU A 1 90 ? -21.717 -28.135 13.056 1.00 63.78 90 LEU A C 1
ATOM 654 O O . LEU A 1 90 ? -22.240 -27.067 12.744 1.00 63.78 90 LEU A O 1
ATOM 658 N N . ASP A 1 91 ? -22.423 -29.236 13.334 1.00 66.56 91 ASP A N 1
ATOM 659 C CA . ASP A 1 91 ? -23.885 -29.308 13.260 1.00 66.56 91 ASP A CA 1
ATOM 660 C C . ASP A 1 91 ? -24.558 -28.689 14.502 1.00 66.56 91 ASP A C 1
ATOM 662 O O . ASP A 1 91 ? -25.738 -28.336 14.464 1.00 66.56 91 ASP A O 1
ATOM 666 N N . ALA A 1 92 ? -23.804 -28.499 15.593 1.00 70.00 92 ALA A N 1
ATOM 667 C CA . ALA A 1 92 ? -24.253 -27.830 16.817 1.00 70.00 92 ALA A CA 1
ATOM 668 C C . ALA A 1 92 ? -23.909 -26.325 16.869 1.00 70.00 92 ALA A C 1
ATOM 670 O O . ALA A 1 92 ? -24.288 -25.638 17.824 1.00 70.00 92 ALA A O 1
ATOM 671 N N . LEU A 1 93 ? -23.184 -25.798 15.876 1.00 65.75 93 LEU A N 1
ATOM 672 C CA . LEU A 1 93 ? -22.810 -24.384 15.817 1.00 65.75 93 LEU A CA 1
ATOM 673 C C . LEU A 1 93 ? -23.945 -23.554 15.203 1.00 65.75 93 LEU A C 1
ATOM 675 O O . LEU A 1 93 ? -24.243 -23.663 14.016 1.00 65.75 93 LEU A O 1
ATOM 679 N N . GLU A 1 94 ? -24.566 -22.685 16.006 1.00 68.25 94 GLU A N 1
ATOM 680 C CA . GLU A 1 94 ? -25.526 -21.712 15.478 1.00 68.25 94 GLU A CA 1
ATOM 681 C C . GLU A 1 94 ? -24.841 -20.730 14.517 1.00 68.25 94 GLU A C 1
ATOM 683 O O . GLU A 1 94 ? -23.747 -20.222 14.781 1.00 68.25 94 GLU A O 1
ATOM 688 N N . GLU A 1 95 ? -25.516 -20.428 13.406 1.00 68.38 95 GLU A N 1
ATOM 689 C CA . GLU A 1 95 ? -25.039 -19.453 12.431 1.00 68.38 95 GLU A CA 1
ATOM 690 C C . GLU A 1 95 ? -24.867 -18.079 13.095 1.00 68.38 95 GLU A C 1
ATOM 692 O O . GLU A 1 95 ? -25.775 -17.543 13.746 1.00 68.38 95 GLU A O 1
ATOM 697 N N . THR A 1 96 ? -23.675 -17.496 12.952 1.00 70.50 96 THR A N 1
ATOM 698 C CA . THR A 1 96 ? -23.382 -16.197 13.555 1.00 70.50 96 THR A CA 1
ATOM 699 C C . THR A 1 96 ? -24.250 -15.114 12.923 1.00 70.50 96 THR A C 1
ATOM 701 O O . THR A 1 96 ? -24.253 -14.903 11.715 1.00 70.50 96 THR A O 1
ATOM 704 N N . ARG A 1 97 ? -24.980 -14.368 13.759 1.00 77.62 97 ARG A N 1
ATOM 705 C CA . ARG A 1 97 ? -25.753 -13.191 13.317 1.00 77.62 97 ARG A CA 1
ATOM 706 C C . ARG A 1 97 ? -24.866 -11.975 13.039 1.00 77.62 97 ARG A C 1
ATOM 708 O O . ARG A 1 97 ? -25.371 -10.920 12.655 1.00 77.62 97 ARG A O 1
ATOM 715 N N . MET A 1 98 ? -23.564 -12.084 13.302 1.00 72.44 98 MET A N 1
ATOM 716 C CA . MET A 1 98 ? -22.616 -10.998 13.106 1.00 72.44 98 MET A CA 1
ATOM 717 C C . MET A 1 98 ? -22.240 -10.893 11.627 1.00 72.44 98 MET A C 1
ATOM 719 O O . MET A 1 98 ? -21.894 -11.886 10.994 1.00 72.44 98 MET A O 1
ATOM 723 N N . GLN A 1 99 ? -22.267 -9.677 11.082 1.00 82.31 99 GLN A N 1
ATOM 724 C CA . GLN A 1 99 ? -21.886 -9.403 9.693 1.00 82.31 99 GLN A CA 1
ATOM 725 C C . GLN A 1 99 ? -20.360 -9.294 9.582 1.00 82.31 99 GLN A C 1
ATOM 727 O O . GLN A 1 99 ? -19.809 -8.215 9.367 1.00 82.31 99 GLN A O 1
ATOM 732 N N . LEU A 1 100 ? -19.675 -10.413 9.807 1.00 85.88 100 LEU A N 1
ATOM 733 C CA . LEU A 1 100 ? -18.220 -10.501 9.754 1.00 85.88 100 LEU A CA 1
ATOM 734 C C . LEU A 1 100 ? -17.769 -11.019 8.390 1.00 85.88 100 LEU A C 1
ATOM 736 O O . LEU A 1 100 ? -18.286 -12.015 7.886 1.00 85.88 100 LEU A O 1
ATOM 740 N N . VAL A 1 101 ? -16.762 -10.367 7.820 1.00 87.12 101 VAL A N 1
ATOM 741 C CA . VAL A 1 101 ? -16.105 -10.776 6.578 1.00 87.12 101 VAL A CA 1
ATOM 742 C C . VAL A 1 101 ? -14.633 -11.032 6.871 1.00 87.12 101 VAL A C 1
ATOM 744 O O . VAL A 1 101 ? -13.906 -10.137 7.307 1.00 87.12 101 VAL A O 1
ATOM 747 N N . LEU A 1 102 ? -14.178 -12.260 6.621 1.00 88.69 102 LEU A N 1
ATOM 748 C CA . LEU A 1 102 ? -12.758 -12.597 6.662 1.00 88.69 102 LEU A CA 1
ATOM 749 C C . LEU A 1 102 ? -12.079 -12.028 5.411 1.00 88.69 102 LEU A C 1
ATOM 751 O O . LEU A 1 102 ? -12.338 -12.485 4.298 1.00 88.69 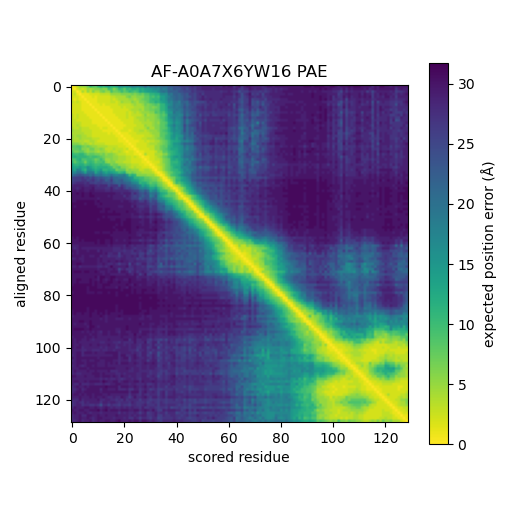102 LEU A O 1
ATOM 755 N N . LEU A 1 103 ? -11.214 -11.031 5.595 1.00 89.50 103 LEU A N 1
ATOM 756 C CA . LEU A 1 103 ? -10.497 -10.382 4.494 1.00 89.50 103 LEU A CA 1
ATOM 757 C C . LEU A 1 103 ? -9.214 -11.126 4.124 1.00 89.50 103 LEU A C 1
ATOM 759 O O . LEU A 1 103 ? -8.804 -11.118 2.964 1.00 89.50 103 LEU A O 1
ATOM 763 N N . GLY A 1 104 ? -8.573 -11.763 5.102 1.00 87.56 104 GLY A N 1
ATOM 764 C CA . GLY A 1 104 ? -7.352 -12.518 4.873 1.00 87.56 104 GLY A CA 1
ATOM 765 C C . GLY A 1 104 ? -6.782 -13.142 6.138 1.00 87.56 104 GLY A C 1
ATOM 766 O O . GLY A 1 104 ? -7.202 -12.847 7.256 1.00 87.56 104 GLY A O 1
ATOM 767 N N . THR A 1 105 ? -5.793 -14.005 5.941 1.00 91.50 105 THR A N 1
ATOM 768 C CA . THR A 1 105 ? -5.069 -14.698 7.008 1.00 91.50 105 THR A CA 1
ATOM 769 C C . THR A 1 105 ? -3.571 -14.537 6.796 1.00 91.50 105 THR A C 1
ATOM 771 O O . THR A 1 105 ? -3.074 -14.734 5.686 1.00 91.50 105 THR A O 1
ATOM 774 N N . VAL A 1 106 ? -2.848 -14.217 7.863 1.00 86.31 106 VAL A N 1
ATOM 775 C CA . VAL A 1 106 ? -1.388 -14.253 7.913 1.00 86.31 106 VAL A CA 1
ATOM 776 C C . VAL A 1 106 ? -0.988 -15.603 8.495 1.00 86.31 106 VAL A C 1
ATOM 778 O O . VAL A 1 106 ? -1.235 -15.884 9.666 1.00 86.31 106 VAL A O 1
ATOM 781 N N . SER A 1 107 ? -0.400 -16.452 7.655 1.00 80.44 107 SER A N 1
ATOM 782 C CA . SER A 1 107 ? 0.155 -17.741 8.063 1.00 80.44 107 SER A CA 1
ATOM 783 C C . SER A 1 107 ? 1.492 -17.539 8.778 1.00 80.44 107 SER A C 1
ATOM 785 O O . SER A 1 107 ? 2.378 -16.871 8.242 1.00 80.44 107 SER A O 1
ATOM 787 N N . GLY A 1 108 ? 1.654 -18.144 9.951 1.00 76.81 108 GLY A N 1
ATOM 788 C CA . GLY A 1 108 ? 2.866 -18.082 10.765 1.00 76.81 108 GLY A CA 1
ATOM 789 C C . GLY A 1 108 ? 2.877 -19.192 11.814 1.00 76.81 108 GLY A C 1
ATOM 790 O O . GLY A 1 108 ? 2.040 -20.093 11.768 1.00 76.81 108 GLY A O 1
ATOM 791 N N . SER A 1 109 ? 3.811 -19.125 12.764 1.00 75.25 109 SER A N 1
ATOM 792 C CA . SER A 1 109 ? 3.785 -19.992 13.948 1.00 75.25 109 SER A CA 1
ATOM 793 C C . SER A 1 109 ? 2.516 -19.729 14.779 1.00 75.25 109 SER A C 1
ATOM 795 O O . SER A 1 109 ? 1.824 -18.733 14.562 1.00 75.25 109 SER A O 1
ATOM 797 N N . ARG A 1 110 ? 2.204 -20.565 15.778 1.00 74.12 110 ARG A N 1
ATOM 798 C CA . ARG A 1 110 ? 1.052 -20.343 16.683 1.00 74.12 110 ARG A CA 1
ATOM 799 C C . ARG A 1 110 ? 1.054 -18.946 17.334 1.00 74.12 110 ARG A C 1
ATOM 801 O O . ARG A 1 110 ? 0.002 -18.410 17.675 1.00 74.12 110 ARG A O 1
ATOM 808 N N . GLU A 1 111 ? 2.232 -18.351 17.494 1.00 76.75 111 GLU A N 1
ATOM 809 C CA . GLU A 1 111 ? 2.412 -17.018 18.073 1.00 76.75 111 GLU A CA 1
ATOM 810 C C . GLU A 1 111 ? 2.230 -15.890 17.047 1.00 76.75 111 GLU A C 1
ATOM 812 O O . GLU A 1 111 ? 1.881 -14.772 17.429 1.00 76.75 111 GLU A O 1
ATOM 817 N N . ASP A 1 112 ? 2.365 -16.189 15.753 1.00 77.00 112 ASP A N 1
ATOM 818 C CA . ASP A 1 112 ? 2.388 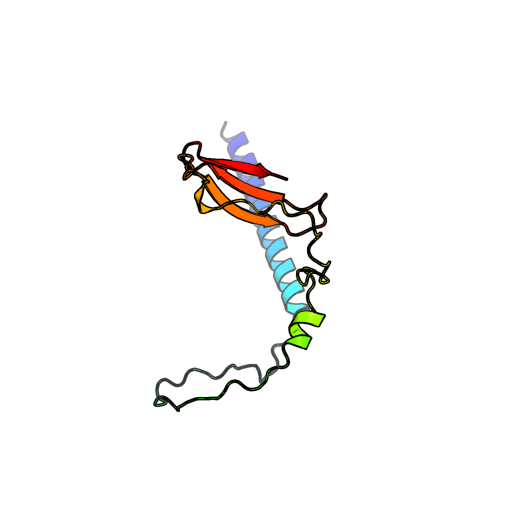-15.218 14.648 1.00 77.00 112 ASP A CA 1
ATOM 819 C C . ASP A 1 112 ? 1.186 -15.327 13.700 1.00 77.00 112 ASP A C 1
ATOM 821 O O . ASP A 1 112 ? 0.966 -14.439 12.875 1.00 77.00 112 ASP A O 1
ATOM 825 N N . ALA A 1 113 ? 0.398 -16.399 13.802 1.00 83.94 113 ALA A N 1
ATOM 826 C CA . ALA A 1 113 ? -0.811 -16.578 13.012 1.00 83.94 113 ALA A CA 1
ATOM 827 C C . ALA A 1 113 ? -1.829 -15.483 13.358 1.00 83.94 113 ALA A C 1
ATOM 829 O O . ALA A 1 113 ? -2.113 -15.239 14.533 1.00 83.94 113 ALA A O 1
ATOM 830 N N . ARG A 1 114 ? -2.347 -14.786 12.342 1.00 86.94 114 ARG A N 1
ATOM 831 C CA . ARG A 1 114 ? -3.338 -13.714 12.521 1.00 86.94 114 ARG A CA 1
ATOM 832 C C . ARG A 1 114 ? -4.432 -13.785 11.461 1.00 86.94 114 ARG A C 1
ATOM 834 O O . ARG A 1 114 ? -4.156 -14.090 10.302 1.00 86.94 114 ARG A O 1
ATOM 841 N N . ALA A 1 115 ? -5.658 -13.435 11.830 1.00 91.00 115 ALA A N 1
ATOM 842 C CA . ALA A 1 115 ? -6.785 -13.254 10.921 1.00 91.00 115 ALA A CA 1
ATOM 843 C C . ALA A 1 115 ? -7.185 -11.777 10.858 1.00 91.00 115 ALA A C 1
ATOM 845 O O . ALA A 1 115 ? -7.278 -11.107 11.885 1.00 91.00 115 ALA A O 1
ATOM 846 N N . ILE A 1 116 ? -7.432 -11.272 9.652 1.00 90.50 116 ILE A N 1
ATOM 847 C CA . ILE A 1 116 ? -7.917 -9.910 9.419 1.00 90.50 116 ILE A CA 1
ATOM 848 C C . ILE A 1 116 ? -9.413 -10.009 9.143 1.00 90.50 116 ILE A C 1
ATOM 850 O O . ILE A 1 116 ? -9.826 -10.549 8.111 1.00 90.50 116 ILE A O 1
ATOM 854 N N . ILE A 1 117 ? -10.223 -9.508 10.072 1.00 90.69 117 ILE A N 1
ATOM 855 C CA . ILE A 1 117 ? -11.683 -9.608 10.015 1.00 90.69 117 ILE A CA 1
ATOM 856 C C . ILE A 1 117 ? -12.263 -8.198 9.961 1.00 90.69 117 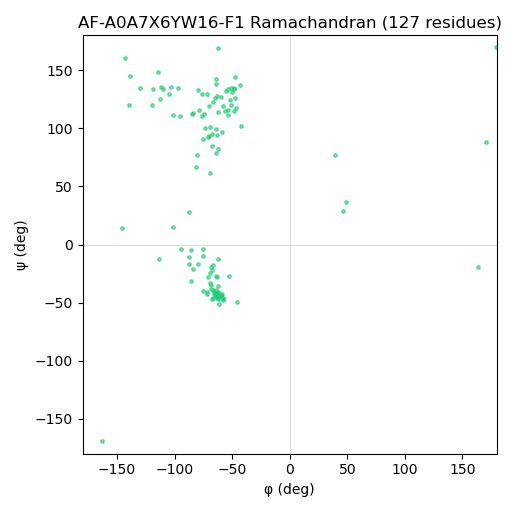ILE A C 1
ATOM 858 O O . ILE A 1 117 ? -11.872 -7.315 10.727 1.00 90.69 117 ILE A O 1
ATOM 862 N N . ARG A 1 118 ? -13.213 -7.987 9.050 1.00 88.56 118 ARG A N 1
ATOM 863 C CA . ARG A 1 118 ? -14.004 -6.764 8.970 1.00 88.56 118 ARG A CA 1
ATOM 864 C C . ARG A 1 118 ? -15.402 -7.008 9.506 1.00 88.56 118 ARG A C 1
ATOM 866 O O . ARG A 1 118 ? -16.081 -7.933 9.075 1.00 88.56 118 ARG A O 1
ATOM 873 N N . ASP A 1 119 ? -15.833 -6.137 10.403 1.00 89.38 119 ASP A N 1
ATOM 874 C CA . ASP A 1 119 ? -17.237 -5.981 10.754 1.00 89.38 119 ASP A CA 1
ATOM 875 C C . ASP A 1 119 ? -17.882 -5.030 9.739 1.00 89.38 119 ASP A C 1
ATOM 877 O O . ASP A 1 119 ? -17.549 -3.842 9.685 1.00 89.38 119 ASP A O 1
ATOM 881 N N . GLU A 1 120 ? -18.784 -5.552 8.912 1.00 86.81 120 GLU A N 1
ATOM 882 C CA . GLU A 1 120 ? -19.501 -4.783 7.890 1.00 86.81 120 GLU A CA 1
ATOM 883 C C . GLU A 1 120 ? -20.532 -3.823 8.500 1.00 86.81 120 GLU A C 1
ATOM 885 O O . GLU A 1 120 ? -20.784 -2.752 7.939 1.00 86.81 120 GLU A O 1
ATOM 890 N N . ALA A 1 121 ? -21.082 -4.143 9.677 1.00 84.06 121 ALA A N 1
ATOM 891 C CA . ALA A 1 121 ? -22.032 -3.274 10.366 1.00 84.06 121 ALA A CA 1
ATOM 892 C C . ALA A 1 121 ? -21.326 -2.039 10.946 1.00 84.06 121 ALA A C 1
ATOM 894 O O . ALA A 1 121 ? -21.815 -0.915 10.802 1.00 84.06 121 ALA A O 1
ATOM 895 N N . ALA A 1 122 ? -20.152 -2.231 11.555 1.00 86.75 122 ALA A N 1
ATOM 896 C CA . ALA A 1 122 ? -19.341 -1.144 12.110 1.00 86.75 122 ALA A CA 1
ATOM 897 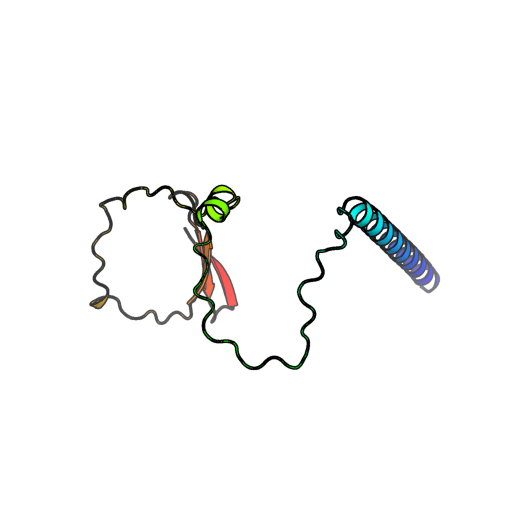C C . ALA A 1 122 ? -18.370 -0.510 11.094 1.00 86.75 122 ALA A C 1
ATOM 899 O O . ALA A 1 122 ? -17.763 0.523 11.389 1.00 86.75 122 ALA A O 1
ATOM 900 N N . LYS A 1 123 ? -18.199 -1.124 9.914 1.00 85.19 123 LYS A N 1
ATOM 901 C CA . LYS A 1 123 ? -17.155 -0.806 8.919 1.00 85.19 123 LYS A CA 1
ATOM 902 C C . LYS A 1 123 ? -15.758 -0.716 9.536 1.00 85.19 123 LYS A C 1
ATOM 904 O O . LYS A 1 123 ? -14.947 0.126 9.142 1.00 85.19 123 LYS A O 1
ATOM 909 N N . LYS A 1 124 ? -15.489 -1.571 10.523 1.00 86.81 124 LYS A N 1
ATOM 910 C CA . LYS A 1 124 ? -14.226 -1.606 11.262 1.00 86.81 124 LYS A CA 1
ATOM 911 C C . LYS A 1 124 ? -13.464 -2.870 10.896 1.00 86.81 124 LYS A C 1
ATOM 913 O O . LYS A 1 124 ? -14.032 -3.955 10.870 1.00 86.81 124 LYS A O 1
ATOM 918 N N . GLU A 1 125 ? -12.179 -2.710 10.622 1.00 88.69 125 GLU A N 1
ATOM 919 C CA . GLU A 1 125 ? -11.240 -3.806 10.405 1.00 88.69 125 GLU A CA 1
ATOM 920 C C . GLU A 1 125 ? -10.388 -3.990 11.659 1.00 88.69 125 GLU A C 1
ATOM 922 O O . GLU A 1 125 ? -9.946 -3.001 12.254 1.00 88.69 125 GLU A O 1
ATOM 927 N N . ASP A 1 126 ? -10.194 -5.240 12.069 1.00 88.12 126 ASP A N 1
ATOM 928 C CA . ASP A 1 126 ? -9.370 -5.586 13.223 1.00 88.12 126 ASP A CA 1
ATOM 929 C C . ASP A 1 126 ? -8.593 -6.889 12.983 1.00 88.12 126 ASP A C 1
ATOM 931 O O . ASP A 1 126 ? -8.923 -7.683 12.091 1.00 88.12 126 ASP A O 1
ATOM 935 N N . ILE A 1 127 ? -7.535 -7.087 13.769 1.00 87.81 127 ILE A N 1
ATOM 936 C CA . ILE A 1 127 ? -6.623 -8.228 13.643 1.00 87.81 127 ILE A CA 1
ATOM 937 C C . ILE A 1 127 ? -6.762 -9.120 14.874 1.00 87.81 127 ILE A C 1
ATOM 939 O O . ILE A 1 127 ? -6.563 -8.674 16.003 1.00 87.81 127 ILE A O 1
ATOM 943 N N . TYR A 1 128 ? -7.047 -10.397 14.643 1.00 84.12 128 TYR A N 1
ATOM 944 C CA . TYR A 1 128 ? -7.259 -11.404 15.680 1.00 84.12 128 TYR A CA 1
ATOM 945 C C . TYR A 1 128 ? -6.159 -12.472 15.635 1.00 84.12 128 TYR A C 1
ATOM 947 O O . TYR A 1 128 ? -5.619 -12.749 14.563 1.00 84.12 128 TYR A O 1
ATOM 955 N N . GLN A 1 129 ? -5.812 -13.034 16.797 1.00 83.25 129 GLN A N 1
ATOM 956 C CA . GLN A 1 129 ? -4.869 -14.149 16.964 1.00 83.25 129 GLN A CA 1
ATOM 957 C C . GLN A 1 129 ? -5.621 -15.425 17.328 1.00 83.25 129 GLN A C 1
ATOM 959 O O . GLN A 1 129 ? -6.537 -15.325 18.175 1.00 83.25 129 GLN A O 1
#

pLDDT: mean 73.46, std 16.75, range [43.69, 97.06]

Foldseek 3Di:
DVVVVVVVVVVVVVVVVVVVVVVVVVVVVVVVVDDDDPPPPPDDDPDPDDPDDDDPDPDPDPCVVVVVPPPLVVPPPCPDPPPPPDPPPPVPDDDDPFQKDFPDWDDDPPVGTWTWIARPVVRDIDIDD

Mean predicted aligned error: 21.63 Å

Solvent-accessible surface area (backbone atoms only — not comparable to full-atom values): 8519 Å² total; per-residue (Å²): 112,68,74,59,53,53,51,50,51,51,50,50,52,52,50,53,50,51,52,50,55,49,53,52,54,50,49,53,54,51,57,72,68,46,77,74,82,57,97,73,73,70,66,81,74,83,68,95,80,72,80,88,75,77,81,78,72,78,72,88,68,71,61,63,63,61,60,77,65,48,86,77,62,76,73,68,73,84,68,71,80,70,94,73,74,73,86,72,63,69,90,74,56,76,82,76,90,66,59,67,43,80,77,47,70,46,89,57,56,94,89,58,32,34,39,36,38,30,33,66,84,76,71,42,75,49,79,45,116

Nearest PDB structures (foldseek):
  2f49-assembly2_B  TM=6.132E-01  e=4.755E+00  Saccharomyces cerevisiae
  3c4y-assembly1_A  TM=6.652E-01  e=6.140E+00  Bos taurus
  3t8o-assembly1_A  TM=5.580E-01  e=5.403E+00  Bos taurus
  6vpg-assembly1_A  TM=4.710E-01  e=9.008E+00  Homo sapiens

Sequence (129 aa):
MIGRIVRLALIALLVATGVHLWYGRVGERLLAWLPAPSPGASGPALAPDRPAAAGVAPAKVDTRVILSRNIFKAALEAEEPSAGGQEVDLDALEETRMQLVLLGTVSGSREDARAIIRDEAAKKEDIYQ

Radius of gyration: 27.79 Å; Cα contacts (8 Å, |Δi|>4): 63; chains: 1; bounding box: 45×73×58 Å

Secondary structure (DSSP, 8-state):
-HHHHHHHHHHHHHHHHHHHHHHHHHHHHHHHHSPP--TT-------S--------PPP---THHHHHT-TT--S-------TT-----GGG-PPP-S-EEEEEEE--STTT-EEEEEETTTTEEEEE-